Protein AF-A0AAX2CGR4-F1 (afdb_monomer_lite)

Foldseek 3Di:
DDDQDDDLPDLVSVVVVQQPPQEDEDPDADDPPDARPPVSCQDVNLVDPRGNHQEYEYEEALLADDPPDDDDPVVVVVSVVCCVVCVSRNVSVVVSVVSVVPGPHHYDYHHDYDDDDDPPPDDPDDD

Structure (mmCIF, N/CA/C/O backbone):
data_AF-A0AAX2CGR4-F1
#
_entry.id   AF-A0AAX2CGR4-F1
#
loop_
_atom_site.group_PDB
_atom_site.id
_atom_site.type_symbol
_atom_site.label_atom_id
_atom_site.label_alt_id
_atom_site.label_comp_id
_atom_site.label_asym_id
_atom_site.label_entity_id
_atom_site.label_seq_id
_atom_site.pdbx_PDB_ins_code
_atom_site.Cartn_x
_atom_site.Cartn_y
_atom_site.Cartn_z
_atom_site.occupancy
_atom_site.B_iso_or_equiv
_atom_site.auth_seq_id
_atom_site.auth_comp_id
_atom_site.auth_asym_id
_atom_site.auth_atom_id
_atom_site.pdbx_PDB_model_num
ATOM 1 N N . MET A 1 1 ? -14.530 17.087 -0.747 1.00 86.12 1 MET A N 1
ATOM 2 C CA . MET A 1 1 ? -13.090 16.763 -0.778 1.00 86.12 1 MET A CA 1
ATOM 3 C C . MET A 1 1 ? -12.475 17.403 0.444 1.00 86.12 1 MET A C 1
ATOM 5 O O . MET A 1 1 ? -12.698 18.588 0.647 1.00 86.12 1 MET A O 1
ATOM 9 N N . GLU A 1 2 ? -11.769 16.626 1.251 1.00 92.69 2 GLU A N 1
ATOM 10 C CA . GLU A 1 2 ? -11.101 17.098 2.461 1.00 92.69 2 GLU A CA 1
ATOM 11 C C . GLU A 1 2 ? -9.592 16.944 2.277 1.00 92.69 2 GLU A C 1
ATOM 13 O O . GLU A 1 2 ? -9.139 15.973 1.669 1.00 92.69 2 GLU A O 1
ATOM 18 N N . ILE A 1 3 ? -8.821 17.923 2.750 1.00 92.19 3 ILE A N 1
ATOM 19 C CA . ILE A 1 3 ? -7.361 17.897 2.683 1.00 92.19 3 ILE A CA 1
ATOM 20 C C . ILE A 1 3 ? -6.839 17.927 4.110 1.00 92.19 3 ILE A C 1
ATOM 22 O O . ILE A 1 3 ? -6.997 18.924 4.812 1.00 92.19 3 ILE A O 1
ATOM 26 N N . ILE A 1 4 ? -6.163 16.854 4.504 1.00 89.62 4 ILE A N 1
ATOM 27 C CA . ILE A 1 4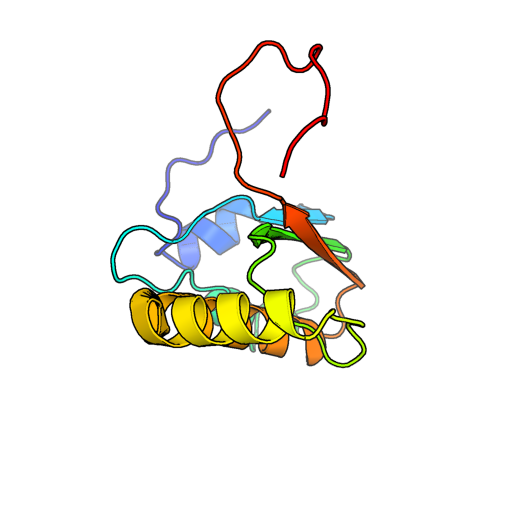 ? -5.511 16.757 5.805 1.00 89.62 4 ILE A CA 1
ATOM 28 C C . ILE A 1 4 ? -4.024 17.011 5.596 1.00 89.62 4 ILE A C 1
ATOM 30 O O . ILE A 1 4 ? -3.331 16.274 4.889 1.00 89.62 4 ILE A O 1
ATOM 34 N N . LYS A 1 5 ? -3.527 18.103 6.185 1.00 92.75 5 LYS A N 1
ATOM 35 C CA . LYS A 1 5 ? -2.101 18.419 6.159 1.00 92.75 5 LYS A CA 1
ATOM 36 C C . LYS A 1 5 ? -1.386 17.464 7.102 1.00 92.75 5 LYS A C 1
ATOM 38 O O . LYS A 1 5 ? -1.558 17.532 8.312 1.00 92.75 5 LYS A O 1
ATOM 43 N N . GLY A 1 6 ? -0.533 16.618 6.549 1.00 87.56 6 GLY A N 1
ATOM 44 C CA . GLY A 1 6 ? 0.182 15.633 7.337 1.00 87.56 6 GLY A CA 1
ATOM 45 C C . GLY A 1 6 ? 1.368 15.050 6.599 1.00 87.56 6 GLY A C 1
ATOM 46 O O . GLY A 1 6 ? 1.698 15.428 5.475 1.00 87.56 6 GLY A O 1
ATOM 47 N N . ASP A 1 7 ? 2.013 14.110 7.270 1.00 83.62 7 ASP A N 1
ATOM 48 C CA . ASP A 1 7 ? 3.118 13.346 6.730 1.00 83.62 7 ASP A CA 1
ATOM 49 C C . ASP A 1 7 ? 2.738 11.872 6.754 1.00 83.62 7 ASP A C 1
ATOM 51 O O . ASP A 1 7 ? 2.372 11.351 7.806 1.00 83.62 7 ASP A O 1
ATOM 55 N N . ALA A 1 8 ? 2.881 11.180 5.625 1.00 78.75 8 ALA A N 1
ATOM 56 C CA . ALA A 1 8 ? 2.600 9.748 5.539 1.00 78.75 8 ALA A CA 1
ATOM 57 C C . ALA A 1 8 ? 3.524 8.879 6.424 1.00 78.75 8 ALA A C 1
ATOM 59 O O . ALA A 1 8 ? 3.328 7.670 6.542 1.00 78.75 8 ALA A O 1
ATOM 60 N N . ARG A 1 9 ? 4.549 9.479 7.044 1.00 75.50 9 ARG A N 1
ATOM 61 C CA . ARG A 1 9 ? 5.421 8.870 8.060 1.00 75.50 9 ARG A CA 1
ATOM 62 C C . ARG A 1 9 ? 4.858 8.971 9.479 1.00 75.50 9 ARG A C 1
ATOM 64 O O . ARG A 1 9 ? 5.363 8.292 10.367 1.00 75.50 9 ARG A O 1
ATOM 71 N N . ASN A 1 10 ? 3.871 9.830 9.713 1.00 80.12 10 ASN A N 1
ATOM 72 C CA . ASN A 1 10 ? 3.272 10.034 11.023 1.00 80.12 10 ASN A CA 1
ATOM 73 C C . ASN A 1 10 ? 2.013 9.167 11.158 1.00 80.12 10 ASN A C 1
ATOM 75 O O . ASN A 1 10 ? 1.006 9.430 10.504 1.00 80.12 10 ASN A O 1
ATOM 79 N N . CYS A 1 11 ? 2.055 8.156 12.032 1.00 77.31 11 CYS A N 1
ATOM 80 C CA . CYS A 1 11 ? 0.911 7.267 12.245 1.00 77.31 11 CYS A CA 1
ATOM 81 C C . CYS A 1 11 ? -0.347 8.012 12.716 1.00 77.31 11 CYS A C 1
ATOM 83 O O . CYS A 1 11 ? -1.435 7.624 12.310 1.00 77.31 11 CYS A O 1
ATOM 85 N N . TYR A 1 12 ? -0.216 9.082 13.507 1.00 81.38 12 TYR A N 1
ATOM 86 C CA . TYR A 1 12 ? -1.368 9.876 13.947 1.00 81.38 12 TYR A CA 1
ATOM 87 C C . TYR A 1 12 ? -2.025 10.601 12.772 1.00 81.38 12 TYR A C 1
ATOM 89 O O . TYR A 1 12 ? -3.233 10.511 12.598 1.00 81.38 12 TYR A O 1
ATOM 97 N N . ALA A 1 13 ? -1.224 11.218 11.897 1.00 84.62 13 ALA A N 1
ATOM 98 C CA . ALA A 1 13 ? -1.743 11.874 10.697 1.00 84.62 13 ALA A CA 1
ATOM 99 C C . ALA A 1 13 ? -2.432 10.876 9.750 1.00 84.62 13 ALA A C 1
ATOM 101 O O . ALA A 1 13 ? -3.420 11.212 9.108 1.00 84.62 13 ALA A O 1
ATOM 102 N N . ILE A 1 14 ? -1.931 9.637 9.671 1.00 83.94 14 ILE A N 1
ATOM 103 C CA . ILE A 1 14 ? -2.590 8.561 8.920 1.00 83.94 14 ILE A CA 1
ATOM 104 C C . ILE A 1 14 ? -3.899 8.131 9.592 1.00 83.94 14 ILE A C 1
ATOM 106 O O . ILE A 1 14 ? -4.882 7.913 8.898 1.00 83.94 14 ILE A O 1
ATOM 110 N N . GLN A 1 15 ? -3.944 8.014 10.918 1.00 81.25 15 GLN A N 1
ATOM 111 C CA . GLN A 1 15 ? -5.177 7.668 11.630 1.00 81.25 15 GLN A CA 1
ATOM 112 C C . GLN A 1 15 ? -6.264 8.726 11.426 1.00 81.25 15 GLN A C 1
ATOM 114 O O . GLN A 1 15 ? -7.388 8.361 11.088 1.00 81.25 15 GLN A O 1
ATOM 119 N N . GLU A 1 16 ? -5.912 10.009 11.546 1.00 86.00 16 GLU A N 1
ATOM 120 C CA . GLU A 1 16 ? -6.812 11.128 11.240 1.00 86.00 16 GLU A CA 1
ATOM 121 C C . GLU A 1 16 ? -7.266 11.092 9.778 1.00 86.00 16 GLU A C 1
ATOM 123 O O . GLU A 1 16 ? -8.462 11.140 9.508 1.00 86.00 16 GLU A O 1
ATOM 128 N N . LEU A 1 17 ? -6.331 10.908 8.832 1.00 87.44 17 LEU A N 1
ATOM 129 C CA . LEU A 1 17 ? -6.638 10.815 7.399 1.00 87.44 17 LEU A CA 1
ATOM 130 C C . LEU A 1 17 ? -7.660 9.725 7.075 1.00 87.44 17 LEU A C 1
ATOM 132 O O . LEU A 1 17 ? -8.449 9.858 6.143 1.00 87.44 17 LEU A O 1
ATOM 136 N N . LEU A 1 18 ? -7.609 8.623 7.812 1.00 85.88 18 LEU A N 1
ATOM 137 C CA . LEU A 1 18 ? -8.418 7.451 7.544 1.00 85.88 18 LEU A CA 1
ATOM 138 C C . LEU A 1 18 ? -9.722 7.407 8.356 1.00 85.88 18 LEU A C 1
ATOM 140 O O . LEU A 1 18 ? -10.516 6.472 8.196 1.00 85.88 18 LEU A O 1
ATOM 144 N N . GLN A 1 19 ? -9.971 8.387 9.223 1.00 85.19 19 GLN A N 1
ATOM 145 C CA . GLN A 1 19 ? -11.183 8.437 10.029 1.00 85.19 19 GLN A CA 1
ATOM 146 C C . GLN A 1 19 ? -12.429 8.543 9.131 1.00 85.19 19 GLN A C 1
ATOM 148 O O . GLN A 1 19 ? -12.500 9.347 8.208 1.00 85.19 19 GLN A O 1
ATOM 153 N N . GLY A 1 20 ? -13.420 7.676 9.367 1.00 84.81 20 GLY A N 1
ATOM 154 C CA . GLY A 1 20 ? -14.664 7.640 8.585 1.00 84.81 20 GLY A CA 1
ATOM 155 C C . GLY A 1 20 ? -14.542 7.039 7.177 1.00 84.81 20 GLY A C 1
ATOM 156 O O . GLY A 1 20 ? -15.560 6.856 6.506 1.00 84.81 20 GLY A O 1
ATOM 157 N N . CYS A 1 21 ? -13.338 6.667 6.733 1.00 87.19 21 CYS A N 1
ATOM 158 C CA . CYS A 1 21 ? -13.136 6.028 5.437 1.00 87.19 21 CYS A CA 1
ATOM 159 C C . CYS A 1 21 ? -13.610 4.567 5.426 1.00 87.19 21 CYS A C 1
ATOM 161 O O . CYS A 1 21 ? -13.509 3.831 6.407 1.00 87.19 21 CYS A O 1
ATOM 163 N N . GLN A 1 22 ? -14.111 4.134 4.269 1.00 88.56 22 GLN A N 1
ATOM 164 C CA . GLN A 1 22 ? -14.548 2.752 4.014 1.00 88.56 22 GLN A CA 1
ATOM 165 C C . GLN A 1 22 ? -13.582 2.010 3.080 1.00 88.56 22 GLN A C 1
ATOM 167 O O . GLN A 1 22 ? -13.521 0.777 3.086 1.00 88.56 22 GLN A O 1
ATOM 172 N N . ALA A 1 23 ? -12.821 2.767 2.290 1.00 89.81 23 ALA A N 1
ATOM 173 C CA . ALA A 1 23 ? -11.835 2.279 1.344 1.00 89.81 23 ALA A CA 1
ATOM 174 C C . ALA A 1 23 ? -10.601 3.187 1.348 1.00 89.81 23 ALA A C 1
ATOM 176 O O . ALA A 1 23 ? -10.715 4.385 1.602 1.00 89.81 23 ALA A O 1
ATOM 177 N N . VAL A 1 24 ? -9.438 2.620 1.031 1.00 88.69 24 VAL A N 1
ATOM 178 C CA . VAL A 1 24 ? -8.167 3.349 0.928 1.00 88.69 24 VAL A CA 1
ATOM 179 C C . VAL A 1 24 ? -7.515 3.059 -0.412 1.00 88.69 24 VAL A C 1
ATOM 181 O O . VAL A 1 24 ? -7.417 1.901 -0.814 1.00 88.69 24 VAL A O 1
ATOM 184 N N . ILE A 1 25 ? -7.034 4.106 -1.081 1.00 91.62 25 ILE A N 1
ATOM 185 C CA . ILE A 1 25 ? -6.173 3.996 -2.261 1.00 91.62 25 ILE A CA 1
ATOM 186 C C . ILE A 1 25 ? -4.795 4.518 -1.871 1.00 91.62 25 ILE A C 1
ATOM 188 O O . ILE A 1 25 ? -4.606 5.717 -1.675 1.00 91.62 25 ILE A O 1
ATOM 192 N N . ASN A 1 26 ? -3.824 3.618 -1.756 1.00 88.06 26 ASN A N 1
ATOM 193 C CA . ASN A 1 26 ? -2.439 3.977 -1.506 1.00 88.06 26 ASN A CA 1
ATOM 194 C C . ASN A 1 26 ? -1.692 4.093 -2.837 1.00 88.06 26 ASN A C 1
ATOM 196 O O . ASN A 1 26 ? -1.272 3.094 -3.423 1.00 88.06 26 ASN A O 1
ATOM 200 N N . ALA A 1 27 ? -1.538 5.334 -3.296 1.00 88.00 27 ALA A N 1
ATOM 20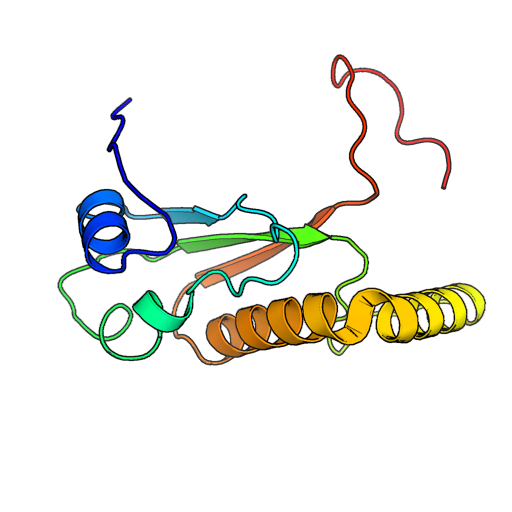1 C CA . ALA A 1 27 ? -0.741 5.690 -4.467 1.00 88.00 27 ALA A CA 1
ATOM 202 C C . ALA A 1 27 ? 0.641 6.256 -4.098 1.00 88.00 27 ALA A C 1
ATOM 204 O O . ALA A 1 27 ? 1.331 6.827 -4.943 1.00 88.00 27 ALA A O 1
ATOM 205 N N . VAL A 1 28 ? 1.053 6.137 -2.832 1.00 80.38 28 VAL A N 1
ATOM 206 C CA . VAL A 1 28 ? 2.309 6.720 -2.374 1.00 80.38 28 VAL A CA 1
ATOM 207 C C . VAL A 1 28 ? 3.464 5.820 -2.812 1.00 80.38 28 VAL A C 1
ATOM 209 O O . VAL A 1 28 ? 3.605 4.677 -2.385 1.00 80.38 28 VAL A O 1
ATOM 212 N N . GLY A 1 29 ? 4.306 6.341 -3.703 1.00 69.69 29 GLY A N 1
ATOM 213 C CA . GLY A 1 29 ? 5.515 5.659 -4.154 1.00 69.69 29 GLY A CA 1
ATOM 214 C C . GLY A 1 29 ? 6.651 5.737 -3.130 1.00 69.69 29 GLY A C 1
ATOM 215 O O . GLY A 1 29 ? 6.692 6.608 -2.260 1.00 69.69 29 GLY A O 1
ATOM 216 N N . GLN A 1 30 ? 7.642 4.855 -3.260 1.00 64.44 30 GLN A N 1
ATOM 217 C CA . GLN A 1 30 ? 8.844 4.947 -2.433 1.00 64.44 30 GLN A CA 1
ATOM 218 C C . GLN A 1 30 ? 9.708 6.146 -2.825 1.00 64.44 30 GLN A C 1
ATOM 220 O O . GLN A 1 30 ? 10.356 6.153 -3.871 1.00 64.44 30 GLN A O 1
ATOM 225 N N . LEU A 1 31 ? 9.812 7.116 -1.920 1.00 54.78 31 LEU A N 1
ATOM 226 C CA . LEU A 1 31 ? 10.864 8.124 -1.961 1.00 54.78 31 LEU A CA 1
ATOM 227 C C . LEU A 1 31 ? 12.183 7.492 -1.495 1.00 54.78 31 LEU A C 1
ATOM 229 O O . LEU A 1 31 ? 12.216 6.746 -0.509 1.00 54.78 31 LEU A O 1
ATOM 233 N N . LYS A 1 32 ? 13.270 7.779 -2.229 1.00 47.72 32 LYS A N 1
ATOM 234 C CA . LYS A 1 3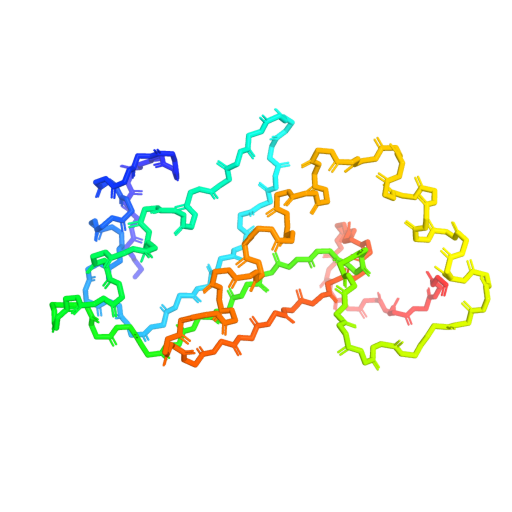2 ? 14.638 7.274 -2.013 1.00 47.72 32 LYS A CA 1
ATOM 235 C C . LYS A 1 32 ? 14.911 7.020 -0.518 1.00 47.72 32 LYS A C 1
ATOM 237 O O . LYS A 1 32 ? 15.083 7.953 0.261 1.00 47.72 32 LYS A O 1
ATOM 242 N N . LYS A 1 33 ? 14.996 5.731 -0.151 1.00 44.47 33 LYS A N 1
ATOM 243 C CA . LYS A 1 33 ? 15.388 5.169 1.162 1.00 44.47 33 LYS A CA 1
ATOM 244 C C . LYS A 1 33 ? 14.318 4.977 2.253 1.00 44.47 33 LYS A C 1
ATOM 246 O O . LYS A 1 33 ? 14.742 4.594 3.347 1.00 44.47 33 LYS A O 1
ATOM 251 N N . ARG A 1 34 ? 13.008 5.152 2.038 1.00 46.84 34 ARG A N 1
ATOM 252 C CA . ARG A 1 34 ? 12.047 5.093 3.167 1.00 46.84 34 ARG A CA 1
ATOM 253 C C . ARG A 1 34 ? 10.883 4.119 2.959 1.00 46.84 34 ARG A C 1
ATOM 255 O O . ARG A 1 34 ? 10.331 4.012 1.871 1.00 46.84 34 ARG A O 1
ATOM 262 N N . VAL A 1 35 ? 10.585 3.372 4.023 1.00 46.72 35 VAL A N 1
ATOM 263 C CA . VAL A 1 35 ? 9.441 2.458 4.141 1.00 46.72 35 VAL A CA 1
ATOM 264 C C . VAL A 1 35 ? 8.209 3.327 4.362 1.00 46.72 35 VAL A C 1
ATOM 266 O O . VAL A 1 35 ? 8.204 4.132 5.289 1.00 46.72 35 VAL A O 1
ATOM 269 N N . LEU A 1 36 ? 7.191 3.195 3.516 1.00 51.75 36 LEU A N 1
ATOM 270 C CA . LEU A 1 36 ? 5.869 3.722 3.836 1.00 51.75 36 LEU A CA 1
ATOM 271 C C . LEU A 1 36 ? 5.248 2.787 4.861 1.00 51.75 36 LEU A C 1
ATOM 273 O O . LEU A 1 36 ? 5.236 1.567 4.687 1.00 51.75 36 LEU A O 1
ATOM 277 N N . HIS A 1 37 ? 4.827 3.359 5.981 1.00 56.59 37 HIS A N 1
ATOM 278 C CA . HIS A 1 37 ? 4.406 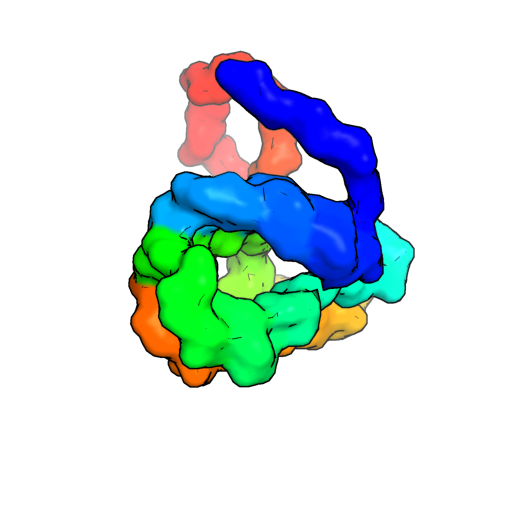2.603 7.144 1.00 56.59 37 HIS A CA 1
ATOM 279 C C . HIS A 1 37 ? 2.965 2.114 6.970 1.00 56.59 37 HIS A C 1
ATOM 281 O O . HIS A 1 37 ? 2.077 2.496 7.723 1.00 56.59 37 HIS A O 1
ATOM 287 N N . ILE A 1 38 ? 2.758 1.141 6.074 1.00 53.78 38 ILE A N 1
ATOM 288 C CA . ILE A 1 38 ? 1.651 0.185 6.237 1.00 53.78 38 ILE A CA 1
ATOM 289 C C . ILE A 1 38 ? 1.763 -0.511 7.616 1.00 53.78 38 ILE A C 1
ATOM 291 O O . ILE A 1 38 ? 0.775 -0.966 8.167 1.00 53.78 38 ILE A O 1
ATOM 295 N N . GLN A 1 39 ? 2.955 -0.472 8.232 1.00 54.75 39 GLN A N 1
ATOM 296 C CA . GLN A 1 39 ? 3.227 -0.813 9.631 1.00 54.75 39 GLN A CA 1
ATOM 297 C C . GLN A 1 39 ? 2.373 -0.048 10.659 1.00 54.75 39 GLN A C 1
ATOM 299 O O . GLN A 1 39 ? 2.053 -0.624 11.694 1.00 54.75 39 GLN A O 1
ATOM 304 N N . CYS A 1 40 ? 1.973 1.208 10.402 1.00 60.81 40 CYS A N 1
ATOM 305 C CA . CYS A 1 40 ? 1.023 1.907 11.285 1.00 60.81 40 CYS A CA 1
ATOM 306 C C . CYS A 1 40 ? -0.343 1.202 11.294 1.00 60.81 40 CYS A C 1
ATOM 308 O O . CYS A 1 40 ? -1.087 1.298 12.267 1.00 60.81 40 CYS A O 1
ATOM 310 N N . LEU A 1 41 ? -0.659 0.474 10.219 1.00 59.47 41 LEU A N 1
ATOM 311 C CA . LEU A 1 41 ? -1.919 -0.235 10.052 1.00 59.47 41 LEU A CA 1
ATOM 312 C C . LEU A 1 41 ? -1.874 -1.666 10.645 1.00 59.47 41 LEU A C 1
ATOM 314 O O . LEU A 1 41 ? -2.891 -2.339 10.776 1.00 59.47 41 LEU A O 1
ATOM 318 N N . ASP A 1 42 ? -0.702 -2.147 11.055 1.00 53.56 42 ASP A N 1
ATOM 319 C C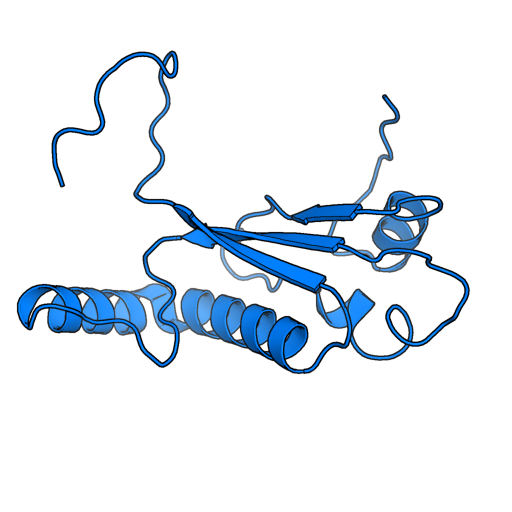A . ASP A 1 42 ? -0.358 -3.566 10.920 1.00 53.56 42 ASP A CA 1
ATOM 320 C C . ASP A 1 42 ? -0.658 -4.463 12.131 1.00 53.56 42 ASP A C 1
ATOM 322 O O . ASP A 1 42 ? -0.518 -5.680 12.054 1.00 53.56 42 ASP A O 1
ATOM 326 N N . LYS A 1 43 ? -1.094 -3.916 13.274 1.00 46.47 43 LYS A N 1
ATOM 327 C CA . LYS A 1 43 ? -1.484 -4.769 14.421 1.00 46.47 43 LYS A CA 1
ATOM 328 C C . LYS A 1 43 ? -2.703 -4.323 15.212 1.00 46.47 43 LYS A C 1
ATOM 330 O O . LYS A 1 43 ? -3.439 -5.185 15.684 1.00 46.47 43 LYS A O 1
ATOM 335 N N . SER A 1 44 ? -2.924 -3.023 15.371 1.00 46.44 44 SER A N 1
ATOM 336 C CA . SER A 1 44 ? -4.079 -2.480 16.099 1.00 46.44 44 SER A CA 1
ATOM 337 C C . SER A 1 44 ? -5.125 -1.878 15.167 1.00 46.44 44 SER A C 1
ATOM 339 O O . SER A 1 44 ? -6.310 -2.003 15.436 1.00 46.44 44 SER A O 1
ATOM 341 N N . TYR A 1 45 ? -4.705 -1.294 14.047 1.00 53.62 45 TYR A N 1
ATOM 342 C CA . TYR A 1 45 ? -5.579 -0.532 13.158 1.00 53.62 45 TYR A CA 1
ATOM 343 C C . TYR A 1 45 ? -6.574 -1.400 12.370 1.00 53.62 45 TYR A C 1
ATOM 345 O O . TYR A 1 45 ? -7.755 -1.088 12.327 1.00 53.62 45 TYR A O 1
ATOM 353 N N . PHE A 1 46 ? -6.135 -2.536 11.813 1.00 52.19 46 PHE A N 1
ATOM 354 C CA . PHE A 1 46 ? -7.047 -3.513 11.188 1.00 52.19 46 PHE A CA 1
ATOM 355 C C . PHE A 1 46 ? -7.746 -4.441 12.194 1.00 52.19 46 PHE A C 1
ATOM 357 O O . PHE A 1 46 ? -8.527 -5.305 11.800 1.00 52.19 46 PHE A O 1
ATOM 364 N N . LYS A 1 47 ? -7.430 -4.311 13.488 1.00 46.69 47 LYS A N 1
ATOM 365 C CA . LYS A 1 47 ? -7.971 -5.150 14.567 1.00 46.69 47 LYS A CA 1
ATOM 366 C C . LYS A 1 47 ? -8.977 -4.405 15.441 1.00 46.69 47 LYS A C 1
ATOM 368 O O . LYS A 1 47 ? -9.798 -5.057 16.082 1.00 46.69 47 LYS A O 1
ATOM 373 N N . SER A 1 48 ? -8.917 -3.073 15.496 1.00 47.03 48 SER A N 1
ATOM 374 C CA . SER A 1 48 ? -9.892 -2.276 16.225 1.00 47.03 48 SER A CA 1
ATOM 375 C C . SER A 1 48 ? -11.147 -2.096 15.372 1.00 47.03 48 SER A C 1
ATOM 377 O O . SER A 1 48 ? -11.103 -1.702 14.210 1.00 47.03 48 SER A O 1
ATOM 379 N N . ASN A 1 49 ? -12.298 -2.370 15.981 1.00 50.06 49 ASN A N 1
ATOM 380 C CA . ASN A 1 49 ? -13.627 -2.191 15.391 1.00 50.06 49 ASN A CA 1
ATOM 381 C C . ASN A 1 49 ? -13.962 -0.708 15.086 1.00 50.06 49 ASN A C 1
ATOM 383 O O . ASN A 1 49 ? -15.067 -0.405 14.639 1.00 50.06 49 ASN A O 1
ATOM 387 N N . GLU A 1 50 ? -13.038 0.216 15.375 1.00 53.06 50 GLU A N 1
ATOM 388 C CA . GLU A 1 50 ? -13.197 1.663 15.206 1.00 53.06 50 GLU A CA 1
ATOM 389 C C . GLU A 1 50 ? -13.071 2.101 13.744 1.00 53.06 50 GLU A C 1
ATOM 391 O O . GLU A 1 50 ? -13.755 3.035 13.324 1.00 53.06 50 GLU A O 1
ATOM 396 N N . TYR A 1 51 ? -12.262 1.405 12.941 1.00 61.19 51 TYR A N 1
ATOM 397 C CA . TYR A 1 51 ? -12.046 1.760 11.540 1.00 61.19 51 TYR A CA 1
ATOM 398 C C . TYR A 1 51 ? -12.761 0.759 10.631 1.00 61.19 51 TYR A C 1
ATOM 400 O O . TYR A 1 51 ? -12.328 -0.372 10.434 1.00 61.19 51 TYR A O 1
ATOM 408 N N . LYS A 1 52 ? -13.884 1.186 10.040 1.00 73.44 52 LYS A N 1
ATOM 409 C CA . LYS A 1 52 ? -14.724 0.377 9.131 1.00 73.44 52 LYS A CA 1
ATOM 410 C C . LYS A 1 52 ? -14.141 0.254 7.715 1.00 73.44 52 LYS A C 1
ATOM 412 O O . LYS A 1 52 ? -14.901 0.116 6.753 1.00 73.44 52 LYS A O 1
ATOM 417 N N . ILE A 1 53 ? -12.820 0.319 7.563 1.00 83.25 53 ILE A N 1
ATOM 418 C CA . ILE A 1 53 ? -12.185 0.186 6.254 1.00 83.25 53 ILE A CA 1
ATOM 419 C C . ILE A 1 53 ? -12.258 -1.275 5.843 1.00 83.25 53 ILE A C 1
ATOM 421 O O . ILE A 1 53 ? -11.645 -2.148 6.451 1.00 83.25 53 ILE A O 1
ATOM 425 N N . LYS A 1 54 ? -13.017 -1.530 4.783 1.00 85.88 54 LYS A N 1
ATOM 426 C CA . LYS A 1 54 ? -13.221 -2.875 4.244 1.00 85.88 54 LYS A CA 1
ATOM 427 C C . LYS A 1 54 ? -12.355 -3.144 3.025 1.00 85.88 54 LYS A C 1
ATOM 429 O O . LYS A 1 54 ? -12.134 -4.305 2.709 1.00 85.88 54 LYS A O 1
ATOM 434 N N . ARG A 1 55 ? -11.876 -2.088 2.357 1.00 91.25 55 ARG A N 1
ATOM 435 C CA . ARG A 1 55 ? -11.225 -2.162 1.048 1.00 91.25 55 ARG A CA 1
ATOM 436 C C . ARG A 1 55 ? -9.884 -1.429 1.023 1.00 91.25 55 ARG A C 1
ATOM 438 O O . ARG A 1 55 ? -9.816 -0.264 1.407 1.00 91.25 55 ARG A O 1
ATOM 445 N N . TYR A 1 56 ? -8.840 -2.066 0.499 1.00 89.00 56 TYR A N 1
ATOM 446 C CA . TYR A 1 56 ? -7.517 -1.458 0.326 1.00 89.00 56 TYR A CA 1
ATOM 447 C C . TYR A 1 56 ? -6.962 -1.682 -1.083 1.00 89.00 56 TYR A C 1
ATOM 449 O O . TYR A 1 56 ? -6.770 -2.813 -1.522 1.00 89.00 56 TYR A O 1
ATOM 457 N N . ILE A 1 57 ? -6.660 -0.606 -1.802 1.00 91.75 57 ILE A N 1
ATOM 458 C CA . ILE A 1 57 ? -6.065 -0.653 -3.138 1.00 91.75 57 ILE A CA 1
ATOM 459 C C . ILE A 1 57 ? -4.638 -0.122 -3.045 1.00 91.75 57 ILE A C 1
ATOM 461 O O . ILE A 1 57 ? -4.424 1.056 -2.770 1.00 91.75 57 ILE A O 1
ATOM 465 N N . LEU A 1 58 ? -3.660 -0.991 -3.288 1.00 88.75 58 LEU A N 1
ATOM 466 C CA . LEU A 1 58 ? -2.246 -0.634 -3.329 1.00 88.75 58 LEU A CA 1
ATOM 467 C C . LEU A 1 58 ? -1.799 -0.439 -4.776 1.00 88.75 58 LEU A C 1
ATOM 469 O O . LEU A 1 58 ? -1.860 -1.375 -5.573 1.00 88.75 58 LEU A O 1
ATOM 473 N N . ILE A 1 59 ? -1.284 0.742 -5.103 1.00 89.38 59 ILE A N 1
ATOM 474 C CA . ILE A 1 59 ? -0.639 0.994 -6.390 1.00 89.38 59 ILE A CA 1
ATOM 475 C C . ILE A 1 59 ? 0.847 0.650 -6.269 1.00 89.38 59 ILE A C 1
ATOM 477 O O . ILE A 1 59 ? 1.583 1.242 -5.483 1.00 89.38 59 ILE A O 1
ATOM 481 N N . SER A 1 60 ? 1.307 -0.318 -7.057 1.00 86.12 60 SER A N 1
ATOM 482 C CA . SER A 1 60 ? 2.703 -0.749 -7.102 1.00 86.12 60 SER A CA 1
ATOM 483 C C . SER A 1 60 ? 3.234 -0.788 -8.533 1.00 86.12 60 SER A C 1
ATOM 485 O O . SER A 1 60 ? 2.495 -0.691 -9.508 1.00 86.12 60 SER A O 1
ATOM 487 N N . GLY A 1 61 ? 4.549 -0.949 -8.667 1.00 82.31 61 GLY A N 1
ATOM 488 C CA . GLY A 1 61 ? 5.183 -1.131 -9.977 1.00 82.31 61 GLY A CA 1
ATOM 489 C C . GLY A 1 61 ? 5.147 -2.590 -10.432 1.00 82.31 61 GLY A C 1
ATOM 490 O O . GLY A 1 61 ? 5.253 -3.491 -9.601 1.00 82.31 61 GLY A O 1
ATOM 491 N N . GLY A 1 62 ? 5.112 -2.814 -11.747 1.00 75.06 62 GLY A N 1
ATOM 492 C CA . GLY A 1 62 ? 5.098 -4.127 -12.410 1.00 75.06 62 GLY A CA 1
ATOM 493 C C . GLY A 1 62 ? 6.309 -5.015 -12.123 1.00 75.06 62 GLY A C 1
ATOM 494 O O . GLY A 1 62 ? 6.307 -6.194 -12.453 1.00 75.06 62 GLY A O 1
ATOM 495 N N . SER A 1 63 ? 7.324 -4.471 -11.450 1.00 74.44 63 SER A N 1
ATOM 496 C CA . SER A 1 63 ? 8.448 -5.226 -10.904 1.00 74.44 63 SER A CA 1
ATOM 497 C C . SER A 1 63 ? 8.083 -6.106 -9.699 1.00 74.44 63 SER A C 1
ATOM 499 O O . SER A 1 63 ? 8.942 -6.852 -9.238 1.00 74.44 63 SER A O 1
ATOM 501 N N . LEU A 1 64 ? 6.894 -5.929 -9.103 1.00 79.38 64 LEU A N 1
ATOM 502 C CA . LEU A 1 64 ? 6.435 -6.703 -7.950 1.00 79.38 64 LEU A CA 1
ATOM 503 C C . LEU A 1 64 ? 5.895 -8.064 -8.390 1.00 79.38 64 LEU A C 1
ATOM 505 O O . LEU A 1 64 ? 4.867 -8.147 -9.072 1.00 79.38 64 LEU A O 1
ATOM 509 N N . ASP A 1 65 ? 6.566 -9.112 -7.922 1.00 78.94 65 ASP A N 1
ATOM 510 C CA . ASP A 1 65 ? 6.255 -10.485 -8.302 1.00 78.94 65 ASP A CA 1
ATOM 511 C C . ASP A 1 65 ? 5.359 -11.120 -7.251 1.00 78.94 65 ASP A C 1
ATOM 513 O O . ASP A 1 65 ? 5.594 -10.997 -6.048 1.00 78.94 65 ASP A O 1
ATOM 517 N N . ILE A 1 66 ? 4.325 -11.815 -7.701 1.00 77.81 66 ILE A N 1
ATOM 518 C CA . ILE A 1 66 ? 3.397 -12.530 -6.831 1.00 77.81 66 ILE A CA 1
ATOM 519 C C . ILE A 1 66 ? 3.487 -14.017 -7.166 1.00 77.81 66 ILE A C 1
ATOM 521 O O . ILE A 1 66 ? 3.660 -14.413 -8.321 1.00 77.81 66 ILE A O 1
ATOM 525 N N . LYS A 1 67 ? 3.403 -14.870 -6.139 1.00 73.38 67 LYS A N 1
ATOM 526 C CA . LYS A 1 67 ? 3.392 -16.325 -6.320 1.00 73.38 67 LYS A CA 1
ATOM 527 C C . LYS A 1 67 ? 2.251 -16.697 -7.277 1.00 73.38 67 LYS A C 1
ATOM 529 O O . LYS A 1 67 ? 1.098 -16.409 -6.983 1.00 73.38 67 LYS A O 1
ATOM 534 N N . GLY A 1 68 ? 2.592 -17.333 -8.397 1.00 72.62 68 GLY A N 1
ATOM 535 C CA . GLY A 1 68 ? 1.649 -17.671 -9.470 1.00 72.62 68 GLY A CA 1
ATOM 536 C C . GLY A 1 68 ? 1.838 -16.866 -10.760 1.00 72.62 68 GLY A C 1
ATOM 537 O O . GLY A 1 68 ? 1.259 -17.235 -11.776 1.00 72.62 68 GLY A O 1
ATOM 538 N N . ASP A 1 69 ? 2.678 -15.824 -10.762 1.00 77.94 69 ASP A N 1
ATOM 539 C CA . ASP A 1 69 ? 3.003 -15.093 -11.989 1.00 77.94 69 ASP A CA 1
ATOM 540 C C . ASP A 1 69 ? 3.693 -16.000 -13.024 1.00 77.94 69 ASP A C 1
ATOM 542 O O . ASP A 1 69 ? 4.744 -16.597 -12.767 1.00 77.94 69 ASP A O 1
ATOM 546 N N . GLN A 1 70 ? 3.137 -16.044 -14.236 1.00 72.50 70 GLN A N 1
ATOM 547 C CA . GLN A 1 70 ? 3.770 -16.689 -15.383 1.00 72.50 70 GLN A CA 1
ATOM 548 C C . GLN A 1 70 ? 4.660 -15.678 -16.105 1.00 72.50 70 GLN A C 1
ATOM 550 O O . GLN A 1 70 ? 4.181 -14.747 -16.749 1.00 72.50 70 GLN A O 1
ATOM 555 N N . LYS A 1 71 ? 5.977 -15.855 -15.991 1.00 65.31 71 LYS A N 1
ATOM 556 C CA . LYS A 1 71 ? 6.964 -15.006 -16.667 1.00 65.31 71 LYS A CA 1
ATOM 557 C C . LYS A 1 71 ? 7.750 -15.789 -17.703 1.00 65.31 71 LYS A C 1
ATOM 559 O O . LYS A 1 71 ? 8.244 -16.880 -17.408 1.00 65.31 71 LYS A O 1
ATOM 564 N N . SER A 1 72 ? 7.939 -15.182 -18.874 1.00 72.19 72 SER A N 1
ATOM 565 C CA . SER A 1 72 ? 8.933 -15.635 -19.846 1.00 72.19 72 SER A CA 1
ATOM 566 C C . SER A 1 72 ? 10.340 -15.587 -19.235 1.00 72.19 72 SER A C 1
ATOM 568 O O . SER A 1 72 ? 10.604 -14.848 -18.282 1.00 72.19 72 SER A O 1
ATOM 570 N N . ILE A 1 73 ? 11.261 -16.383 -19.777 1.00 67.56 73 ILE A N 1
ATOM 571 C CA . ILE A 1 73 ? 12.632 -16.509 -19.257 1.00 67.56 73 ILE A CA 1
ATOM 572 C C . ILE A 1 73 ? 13.364 -15.152 -19.276 1.00 67.56 73 ILE A C 1
ATOM 574 O O . ILE A 1 73 ? 14.003 -14.798 -18.286 1.00 67.56 73 ILE A O 1
ATOM 578 N N . LEU A 1 74 ? 13.185 -14.340 -20.327 1.00 67.06 74 LEU A N 1
ATOM 579 C CA . LEU A 1 74 ? 13.733 -12.975 -20.398 1.00 67.06 74 LEU A CA 1
ATOM 580 C C . LEU A 1 74 ? 13.190 -12.066 -19.284 1.00 67.06 74 LEU A C 1
ATOM 582 O O . LEU A 1 74 ? 13.957 -11.362 -18.627 1.00 67.06 74 LEU A O 1
ATOM 586 N N . ASN A 1 75 ? 11.883 -12.124 -19.014 1.00 66.06 75 ASN A N 1
ATOM 587 C CA . ASN A 1 75 ? 11.260 -11.310 -17.969 1.00 66.06 75 ASN A CA 1
ATOM 588 C C . ASN A 1 75 ? 11.699 -11.737 -16.563 1.00 66.06 75 ASN A C 1
ATOM 590 O O . ASN A 1 75 ? 11.721 -10.910 -15.651 1.00 66.06 75 ASN A O 1
ATOM 594 N N . LYS A 1 76 ? 12.088 -13.006 -16.373 1.00 68.25 76 LYS A N 1
ATOM 595 C CA . LYS A 1 76 ? 12.707 -13.471 -15.123 1.00 68.25 76 LYS A CA 1
ATOM 596 C C . LYS A 1 76 ? 14.097 -12.866 -14.931 1.00 68.25 76 LYS A C 1
ATOM 598 O O . LYS A 1 76 ? 14.381 -12.381 -13.842 1.00 68.25 76 LYS A O 1
ATOM 603 N N . ILE A 1 77 ? 14.928 -12.821 -15.974 1.00 72.00 77 ILE A N 1
ATOM 604 C CA . ILE A 1 77 ? 16.275 -12.225 -15.905 1.00 72.00 77 ILE A CA 1
ATOM 605 C C . ILE A 1 77 ? 16.188 -10.719 -15.621 1.00 72.00 77 ILE A C 1
ATOM 607 O O . ILE A 1 77 ? 16.859 -10.223 -14.715 1.00 72.00 77 ILE A O 1
ATOM 611 N N . GLY A 1 78 ? 15.306 -10.001 -16.325 1.00 70.44 78 GLY A N 1
ATOM 612 C CA . GLY A 1 78 ? 15.054 -8.581 -16.068 1.00 70.44 78 GLY A CA 1
ATOM 613 C C . GLY A 1 78 ? 14.549 -8.317 -14.646 1.00 70.44 78 GLY A C 1
ATOM 614 O O . GLY A 1 78 ? 15.019 -7.394 -13.981 1.00 70.44 78 GLY A O 1
ATOM 615 N N . ALA A 1 79 ? 13.653 -9.168 -14.133 1.00 68.94 79 ALA A N 1
ATOM 616 C CA . ALA A 1 79 ? 13.181 -9.076 -12.753 1.00 68.94 79 ALA A CA 1
ATOM 617 C C . ALA A 1 79 ? 14.305 -9.314 -11.731 1.00 68.94 79 ALA A C 1
ATOM 619 O O . ALA A 1 79 ? 14.383 -8.587 -10.743 1.00 68.94 79 ALA A O 1
ATOM 620 N N . VAL A 1 80 ? 15.201 -10.277 -11.975 1.00 68.06 80 VAL A N 1
ATOM 621 C CA . VAL A 1 80 ? 16.366 -10.540 -11.113 1.00 68.06 80 VAL A CA 1
ATOM 622 C C . VAL A 1 80 ? 17.319 -9.344 -11.102 1.00 68.06 80 VAL A C 1
ATOM 624 O O . VAL A 1 80 ? 17.695 -8.881 -10.028 1.00 68.06 80 VAL A O 1
ATOM 627 N N . LEU A 1 81 ? 17.646 -8.775 -12.267 1.00 70.50 81 LEU A N 1
ATOM 628 C CA . LEU A 1 81 ? 18.469 -7.562 -12.361 1.00 70.50 81 LEU A CA 1
ATOM 629 C C . LEU A 1 81 ? 17.833 -6.401 -11.589 1.00 70.50 81 LEU A C 1
ATOM 631 O O . LEU A 1 81 ? 18.499 -5.728 -10.805 1.00 70.50 81 LEU A O 1
ATOM 635 N N . PHE A 1 82 ? 16.524 -6.205 -11.738 1.00 69.69 82 PHE A N 1
ATOM 636 C CA . PHE A 1 82 ? 15.798 -5.160 -11.026 1.00 69.69 82 PHE A CA 1
ATOM 637 C C . PHE A 1 82 ? 15.789 -5.380 -9.506 1.00 69.69 82 PHE A C 1
ATOM 639 O O . PHE A 1 82 ? 15.945 -4.431 -8.736 1.00 69.69 82 PHE A O 1
ATOM 646 N N . GLN A 1 83 ? 15.651 -6.628 -9.053 1.00 68.44 83 GLN A N 1
ATOM 647 C CA . GLN A 1 83 ? 15.767 -6.973 -7.637 1.00 68.44 83 GLN A CA 1
ATOM 648 C C . GLN A 1 83 ? 17.171 -6.715 -7.086 1.00 68.44 83 GLN A C 1
ATOM 650 O O . GLN A 1 83 ? 17.280 -6.278 -5.944 1.00 68.44 83 GLN A O 1
ATOM 655 N N . LEU A 1 84 ? 18.225 -6.924 -7.877 1.00 69.25 84 LEU A N 1
ATOM 656 C CA . LEU A 1 84 ? 19.603 -6.643 -7.469 1.00 69.25 84 LEU A CA 1
ATOM 657 C C . LEU A 1 84 ? 19.875 -5.134 -7.385 1.00 69.25 84 LEU A C 1
ATOM 659 O O . LEU A 1 84 ? 20.341 -4.655 -6.353 1.00 69.25 84 LEU A O 1
ATOM 663 N N . PHE A 1 85 ? 19.516 -4.360 -8.413 1.00 74.69 85 PHE A N 1
ATOM 664 C CA . PHE A 1 85 ? 19.743 -2.907 -8.425 1.00 74.69 85 PHE A CA 1
ATOM 665 C C . PHE A 1 85 ? 18.850 -2.145 -7.438 1.00 74.69 85 PHE A C 1
ATOM 667 O O . PHE A 1 85 ? 19.259 -1.127 -6.879 1.00 74.69 85 PHE A O 1
ATOM 674 N N . PHE A 1 86 ? 17.636 -2.642 -7.183 1.00 74.50 86 PHE A N 1
ATOM 675 C CA . PHE A 1 86 ? 16.645 -1.979 -6.336 1.00 74.50 86 PHE A CA 1
ATOM 676 C C . PHE A 1 86 ? 16.224 -2.827 -5.131 1.00 74.50 86 PHE A C 1
ATOM 678 O O . PHE A 1 86 ? 15.075 -2.761 -4.684 1.00 74.50 86 PHE A O 1
ATOM 685 N N . GLN A 1 87 ? 17.154 -3.590 -4.554 1.00 75.38 87 GLN A N 1
ATOM 686 C CA . GLN A 1 87 ? 16.880 -4.557 -3.485 1.00 75.38 87 GLN A CA 1
ATOM 687 C C . GLN A 1 87 ? 16.120 -3.958 -2.297 1.00 75.38 87 GLN A C 1
ATOM 689 O O . GLN A 1 87 ? 15.127 -4.525 -1.836 1.00 75.38 87 GLN A O 1
ATOM 694 N N . LYS A 1 88 ? 16.530 -2.773 -1.823 1.00 72.62 88 LYS A N 1
ATOM 695 C CA . LYS A 1 88 ? 15.850 -2.087 -0.712 1.00 72.62 88 LYS A CA 1
ATOM 696 C C . LYS A 1 88 ? 14.411 -1.715 -1.072 1.00 72.62 88 LYS A C 1
ATOM 698 O O . LYS A 1 88 ? 13.513 -1.872 -0.247 1.00 72.62 88 LYS A O 1
ATOM 703 N N . MET A 1 89 ? 14.189 -1.261 -2.304 1.00 75.44 89 MET A N 1
ATOM 704 C CA . MET A 1 89 ? 12.855 -0.901 -2.766 1.00 75.44 89 MET A CA 1
ATOM 705 C C . MET A 1 89 ? 11.958 -2.127 -2.888 1.00 75.44 89 MET A C 1
ATOM 707 O O . MET A 1 89 ? 10.830 -2.123 -2.396 1.00 75.44 89 MET A O 1
ATOM 711 N N . MET A 1 90 ? 12.475 -3.189 -3.497 1.00 79.50 90 MET A N 1
ATOM 712 C CA . MET A 1 90 ? 11.761 -4.448 -3.654 1.00 79.50 90 MET A CA 1
ATOM 713 C C . MET A 1 90 ? 11.429 -5.080 -2.303 1.00 79.50 90 MET A C 1
ATOM 715 O O . MET A 1 90 ? 10.283 -5.453 -2.079 1.00 79.50 90 MET A O 1
ATOM 719 N N . SER A 1 91 ? 12.377 -5.103 -1.361 1.00 79.81 91 SER A N 1
ATOM 720 C CA . SER A 1 91 ? 12.152 -5.591 0.007 1.00 79.81 91 SER A CA 1
ATOM 721 C C . SER A 1 91 ? 10.981 -4.880 0.688 1.00 79.81 91 SER A C 1
ATOM 723 O O . SER A 1 91 ? 10.130 -5.526 1.295 1.00 79.81 91 SER A O 1
ATOM 725 N N . ASN A 1 92 ? 10.885 -3.559 0.534 1.00 77.06 92 ASN A N 1
ATOM 726 C CA . ASN A 1 92 ? 9.782 -2.778 1.085 1.00 77.06 92 ASN A CA 1
ATOM 727 C C . ASN A 1 92 ? 8.438 -3.118 0.423 1.00 77.06 92 ASN A C 1
ATOM 729 O O . ASN A 1 92 ? 7.468 -3.339 1.141 1.00 77.06 92 ASN A O 1
ATOM 733 N N . LYS A 1 93 ? 8.388 -3.244 -0.913 1.00 80.81 93 LYS A N 1
ATOM 734 C CA . LYS A 1 93 ? 7.162 -3.655 -1.625 1.00 80.81 93 LYS A CA 1
ATOM 735 C C . LYS A 1 93 ? 6.695 -5.049 -1.189 1.00 80.81 93 LYS A C 1
ATOM 737 O O . LYS A 1 93 ? 5.510 -5.265 -0.971 1.00 80.81 93 LYS A O 1
ATOM 742 N N . TYR A 1 94 ? 7.625 -5.991 -1.014 1.00 84.44 94 TYR A N 1
ATOM 743 C CA . TYR A 1 94 ? 7.300 -7.336 -0.531 1.00 84.44 94 TYR A CA 1
ATOM 744 C C . TYR A 1 94 ? 6.833 -7.349 0.922 1.00 84.44 94 TYR A C 1
ATOM 746 O O . TYR A 1 94 ? 5.970 -8.151 1.268 1.00 84.44 94 TYR A O 1
ATOM 754 N N . LYS A 1 95 ? 7.390 -6.488 1.782 1.00 80.88 95 LYS A N 1
ATOM 755 C CA . LYS A 1 95 ? 6.876 -6.316 3.146 1.00 80.88 95 LYS A CA 1
ATOM 756 C C . LYS A 1 95 ? 5.433 -5.834 3.096 1.00 80.88 95 LYS A C 1
ATOM 758 O O . LYS A 1 95 ? 4.590 -6.470 3.701 1.00 80.88 95 LYS A O 1
ATOM 763 N N . GLU A 1 96 ? 5.150 -4.792 2.324 1.00 79.94 96 GLU A N 1
ATOM 764 C CA . GLU A 1 96 ? 3.805 -4.233 2.181 1.00 79.94 96 GLU A CA 1
ATOM 765 C C . GLU A 1 96 ? 2.787 -5.264 1.673 1.00 79.94 96 GLU A C 1
ATOM 767 O O . GLU A 1 96 ? 1.745 -5.471 2.294 1.00 79.94 96 GLU A O 1
ATOM 772 N N . LEU A 1 97 ? 3.143 -5.998 0.615 1.00 85.06 97 LEU A N 1
ATOM 773 C CA . LEU A 1 97 ? 2.333 -7.099 0.098 1.00 85.06 97 LEU A CA 1
ATOM 774 C C . LEU A 1 97 ? 2.090 -8.180 1.158 1.00 85.06 97 LEU A C 1
ATOM 776 O O . LEU A 1 97 ? 0.964 -8.650 1.292 1.00 85.06 97 LEU A O 1
ATOM 780 N N . ARG A 1 98 ? 3.118 -8.576 1.922 1.00 84.44 98 ARG A N 1
ATOM 781 C CA . ARG A 1 98 ? 2.946 -9.576 2.983 1.00 84.44 98 ARG A CA 1
ATOM 782 C C . ARG A 1 98 ? 1.965 -9.107 4.047 1.00 84.44 98 ARG A C 1
ATOM 784 O O . ARG A 1 98 ? 1.187 -9.925 4.514 1.00 84.44 98 ARG A O 1
ATOM 791 N N . LEU A 1 99 ? 1.985 -7.836 4.427 1.00 79.44 99 LEU A N 1
ATOM 792 C CA . LEU A 1 99 ? 1.071 -7.320 5.447 1.00 79.44 99 LEU A CA 1
ATOM 793 C C . LEU A 1 99 ? -0.379 -7.371 4.962 1.00 79.44 99 LEU A C 1
ATOM 795 O O . LEU A 1 99 ? -1.240 -7.875 5.677 1.00 79.44 99 LEU A O 1
ATOM 799 N N . LEU A 1 100 ? -0.625 -7.010 3.698 1.00 81.50 100 LEU A N 1
ATOM 800 C CA . LEU A 1 100 ? -1.937 -7.191 3.071 1.00 81.50 100 LEU A CA 1
ATOM 801 C C . LEU A 1 100 ? -2.355 -8.668 3.023 1.00 81.50 100 LEU A C 1
ATOM 803 O O . LEU A 1 100 ? -3.461 -9.005 3.437 1.00 81.50 100 LEU A O 1
ATOM 807 N N . GLN A 1 101 ? -1.459 -9.567 2.608 1.00 85.81 101 GLN A N 1
ATOM 808 C CA . GLN A 1 101 ? -1.730 -11.010 2.542 1.00 85.81 101 GLN A CA 1
ATOM 809 C C . GLN A 1 101 ? -2.074 -11.647 3.898 1.00 85.81 101 GLN A C 1
ATOM 811 O O . GLN A 1 101 ? -2.778 -12.651 3.916 1.00 85.81 101 GLN A O 1
ATOM 816 N N . HIS A 1 102 ? -1.576 -11.098 5.011 1.00 82.88 102 HIS A N 1
ATOM 817 C CA . HIS A 1 102 ? -1.876 -11.585 6.365 1.00 82.88 102 HIS A CA 1
ATOM 818 C C . HIS A 1 102 ? -3.018 -10.814 7.049 1.00 82.88 102 HIS A C 1
ATOM 820 O O . HIS A 1 102 ? -3.376 -11.130 8.183 1.00 82.88 102 HIS A O 1
ATOM 826 N N . SER A 1 103 ? -3.579 -9.801 6.389 1.00 77.44 103 SER A N 1
ATOM 827 C CA . SER A 1 103 ? -4.699 -9.014 6.903 1.00 77.44 103 SER A CA 1
ATOM 828 C C . SER A 1 103 ? -6.051 -9.604 6.481 1.00 77.44 103 SER A C 1
ATOM 830 O O . SER A 1 103 ? -6.142 -10.342 5.504 1.00 77.44 103 SER A O 1
ATOM 832 N N . ALA A 1 104 ? -7.114 -9.253 7.210 1.00 81.00 104 ALA A N 1
ATOM 833 C CA . ALA A 1 104 ? -8.488 -9.656 6.890 1.00 81.00 104 ALA A CA 1
ATOM 834 C C . ALA A 1 104 ? -9.211 -8.684 5.931 1.00 81.00 104 ALA A C 1
ATOM 836 O O . ALA A 1 104 ? -10.391 -8.872 5.646 1.00 81.00 104 ALA A O 1
ATOM 837 N N . ILE A 1 105 ? -8.538 -7.620 5.476 1.00 83.56 105 ILE A N 1
ATOM 838 C CA . ILE A 1 105 ? -9.136 -6.603 4.603 1.00 83.56 105 ILE A CA 1
ATOM 839 C C . ILE A 1 105 ? -9.282 -7.143 3.177 1.00 83.56 105 ILE A C 1
ATOM 841 O O . ILE A 1 105 ? -8.432 -7.899 2.709 1.00 83.56 105 ILE A O 1
ATOM 845 N N . ASP A 1 106 ? -10.323 -6.731 2.454 1.00 89.25 106 ASP A N 1
ATOM 846 C CA . ASP A 1 106 ? -10.384 -6.984 1.015 1.00 89.25 106 ASP A CA 1
ATOM 847 C C . ASP A 1 106 ? -9.374 -6.066 0.315 1.00 89.25 106 ASP A C 1
ATOM 849 O O . ASP A 1 106 ? -9.468 -4.837 0.390 1.00 89.25 106 ASP A O 1
ATOM 853 N N . TRP A 1 107 ? -8.382 -6.648 -0.355 1.00 90.31 107 TRP A N 1
ATOM 854 C CA . TRP A 1 107 ? -7.292 -5.894 -0.960 1.00 90.31 107 TRP A CA 1
ATOM 855 C C . TRP A 1 107 ? -7.110 -6.175 -2.448 1.00 90.31 107 TRP A C 1
ATOM 857 O O . TRP A 1 107 ? -7.465 -7.215 -2.999 1.00 90.31 107 TRP A O 1
ATOM 867 N N . THR A 1 108 ? -6.521 -5.210 -3.145 1.00 92.38 108 THR A N 1
ATOM 868 C CA . THR A 1 108 ? -6.062 -5.379 -4.524 1.00 92.38 108 THR A CA 1
ATOM 869 C C . THR A 1 108 ? -4.760 -4.635 -4.727 1.00 92.38 108 THR A C 1
ATOM 871 O O . THR A 1 108 ? -4.620 -3.485 -4.319 1.00 92.38 108 THR A O 1
ATOM 874 N N . VAL A 1 109 ? -3.807 -5.295 -5.383 1.00 90.44 109 VAL A N 1
ATOM 875 C CA . VAL A 1 109 ? -2.543 -4.68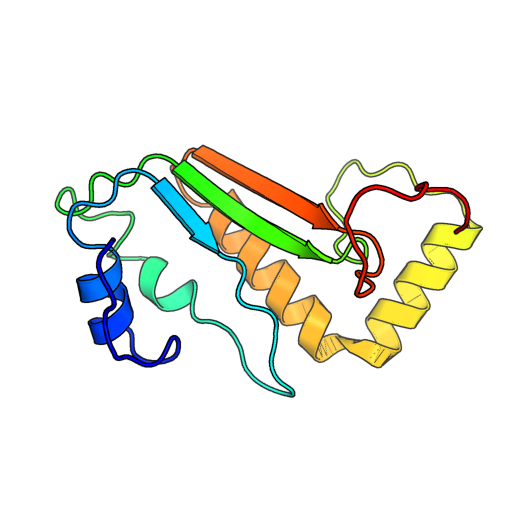2 -5.790 1.00 90.44 109 VAL A CA 1
ATOM 876 C C . VAL A 1 109 ? -2.595 -4.400 -7.284 1.00 90.44 109 VAL A C 1
ATOM 878 O O . VAL A 1 109 ? -2.610 -5.321 -8.100 1.00 90.44 109 VAL A O 1
ATOM 881 N N . VAL A 1 110 ? -2.609 -3.121 -7.644 1.00 91.56 110 VAL A N 1
ATOM 882 C CA . VAL A 1 110 ? -2.552 -2.659 -9.030 1.00 91.56 110 VAL A CA 1
ATOM 883 C C . VAL A 1 110 ? -1.087 -2.521 -9.420 1.00 91.56 110 VAL A C 1
ATOM 885 O O . VAL A 1 110 ? -0.358 -1.718 -8.844 1.00 91.56 110 VAL A O 1
ATOM 888 N N . ARG A 1 111 ? -0.641 -3.324 -10.387 1.00 88.25 111 ARG A N 1
ATOM 889 C CA . ARG A 1 111 ? 0.750 -3.355 -10.856 1.00 88.25 111 ARG A CA 1
ATOM 890 C C . ARG A 1 111 ? 0.876 -2.571 -12.155 1.00 88.25 111 ARG A C 1
ATOM 892 O O . ARG A 1 111 ? 0.488 -3.062 -13.209 1.00 88.25 111 ARG A O 1
ATOM 899 N N . LEU A 1 112 ? 1.410 -1.359 -12.070 1.00 86.12 112 LEU A N 1
ATOM 900 C CA . LEU A 1 112 ? 1.544 -0.468 -13.219 1.00 86.12 112 LEU A CA 1
ATOM 901 C C . LEU A 1 112 ? 2.827 -0.755 -14.017 1.00 86.12 112 LEU A C 1
ATOM 903 O O . LEU A 1 112 ? 3.862 -1.047 -13.407 1.00 86.12 112 LEU A O 1
ATOM 907 N N . PRO A 1 113 ? 2.807 -0.632 -15.358 1.00 81.44 113 PRO A N 1
ATOM 908 C CA . PRO A 1 113 ? 4.034 -0.516 -16.145 1.00 81.44 113 PRO A CA 1
ATOM 909 C C . PRO A 1 113 ? 4.762 0.800 -15.806 1.00 81.44 113 PRO A C 1
ATOM 911 O O . PRO A 1 113 ? 4.382 1.522 -14.880 1.00 81.44 113 PRO A O 1
ATOM 914 N N . PHE A 1 114 ? 5.828 1.128 -16.537 1.00 80.38 114 PHE A N 1
ATOM 915 C CA . PHE A 1 114 ? 6.431 2.455 -16.415 1.00 80.38 114 PHE A CA 1
ATOM 916 C C . PHE A 1 114 ? 5.384 3.532 -16.721 1.00 80.38 114 PHE A C 1
ATOM 918 O O . PHE A 1 114 ? 4.759 3.520 -17.779 1.00 80.38 114 PHE A O 1
ATOM 925 N N . VAL A 1 115 ? 5.179 4.433 -15.760 1.00 81.88 115 VAL A N 1
ATOM 926 C CA . VAL A 1 115 ? 4.242 5.550 -15.883 1.00 81.88 115 VAL A CA 1
ATOM 927 C C . VAL A 1 115 ? 4.976 6.709 -16.543 1.00 81.88 115 VAL A C 1
ATOM 929 O O . VAL A 1 115 ? 6.055 7.095 -16.093 1.00 81.88 115 VAL A O 1
ATOM 932 N N . VAL A 1 116 ? 4.379 7.246 -17.600 1.00 83.00 116 VAL A N 1
ATOM 933 C CA . VAL A 1 116 ? 4.857 8.423 -18.327 1.00 83.00 116 VAL A CA 1
ATOM 934 C C . VAL A 1 116 ? 3.797 9.515 -18.255 1.00 83.00 116 VAL A C 1
ATOM 936 O O . VAL A 1 116 ? 2.605 9.222 -18.150 1.00 83.00 116 VAL A O 1
ATOM 939 N N . GLU A 1 117 ? 4.229 10.770 -18.273 1.00 85.69 117 GLU A N 1
ATOM 940 C CA . GLU A 1 117 ? 3.313 11.906 -18.340 1.00 85.69 117 GLU A CA 1
ATOM 941 C C . GLU A 1 117 ? 2.661 11.968 -19.728 1.00 85.69 117 GLU A C 1
ATOM 943 O O . GLU A 1 117 ? 3.322 11.757 -20.745 1.00 85.69 117 GLU A O 1
ATOM 948 N N . GLY A 1 118 ? 1.353 12.215 -19.778 1.00 84.19 118 GLY A N 1
ATOM 949 C CA . GLY A 1 118 ? 0.597 12.256 -21.026 1.00 84.19 118 GLY A CA 1
ATOM 950 C C . GLY A 1 118 ? -0.885 12.536 -20.796 1.00 84.19 118 GLY A C 1
ATOM 951 O O . GLY A 1 118 ? -1.362 12.556 -19.664 1.00 84.19 118 GLY A O 1
ATOM 952 N N . THR A 1 119 ? -1.635 12.729 -21.881 1.00 81.75 119 THR A N 1
ATOM 953 C CA . THR A 1 119 ? -3.071 13.072 -21.847 1.00 81.75 119 THR A CA 1
ATOM 954 C C . THR A 1 119 ? -3.985 11.882 -21.533 1.00 81.75 119 THR A C 1
ATOM 956 O O . THR A 1 119 ? -5.200 12.040 -21.466 1.00 81.75 119 THR A O 1
ATOM 959 N N . GLY A 1 120 ? -3.421 10.682 -21.352 1.00 66.81 120 GLY A N 1
ATOM 960 C CA . GLY A 1 120 ? -4.165 9.448 -21.074 1.00 66.81 120 GLY A CA 1
ATOM 961 C C . GLY A 1 120 ? -4.876 8.836 -22.288 1.00 66.81 120 GLY A C 1
ATOM 962 O O . GLY A 1 120 ? -5.553 7.824 -22.129 1.00 66.81 120 GLY A O 1
ATOM 963 N N . ILE A 1 121 ? -4.723 9.420 -23.485 1.00 61.12 121 ILE A N 1
ATOM 964 C CA . ILE A 1 121 ? -5.471 9.036 -24.699 1.00 61.12 121 ILE A CA 1
ATOM 965 C C . ILE A 1 121 ? -4.601 8.257 -25.711 1.00 61.12 121 ILE A C 1
ATOM 967 O O . ILE A 1 121 ? -5.131 7.613 -26.614 1.00 61.12 121 ILE A O 1
ATOM 971 N N . GLU A 1 122 ? -3.275 8.202 -25.543 1.00 54.47 122 GLU A N 1
ATOM 972 C CA . GLU A 1 122 ? -2.384 7.548 -26.513 1.00 54.47 122 GLU A CA 1
ATOM 973 C C . GLU A 1 122 ? -1.744 6.244 -26.005 1.00 54.47 122 GLU A C 1
ATOM 975 O O . GLU A 1 122 ? -0.876 6.218 -25.140 1.00 54.47 122 GLU A O 1
ATOM 980 N N . GLN A 1 123 ? -2.243 5.155 -26.598 1.00 47.56 123 GLN A N 1
ATOM 981 C CA . GLN A 1 123 ? -1.664 3.829 -26.847 1.00 47.56 123 GLN A CA 1
ATOM 982 C C . GLN A 1 123 ? -0.667 3.251 -25.828 1.00 47.56 123 GLN A C 1
ATOM 984 O O . GLN A 1 123 ? 0.536 3.502 -25.869 1.00 47.56 123 GLN A O 1
ATOM 989 N N . SER A 1 124 ? -1.141 2.240 -25.093 1.00 47.22 124 SER A N 1
ATOM 990 C CA . SER A 1 124 ? -0.313 1.139 -24.593 1.00 47.22 124 SER A CA 1
ATOM 991 C C . SER A 1 124 ? 0.235 0.305 -25.768 1.00 47.22 124 SER A C 1
ATOM 993 O O . SER A 1 124 ? -0.181 -0.829 -26.010 1.00 47.22 124 SER A O 1
ATOM 995 N N . LYS A 1 125 ? 1.146 0.869 -26.560 1.00 48.84 125 LYS A N 1
ATOM 996 C CA . LYS A 1 125 ? 1.988 0.111 -27.485 1.00 48.84 125 LYS A CA 1
ATOM 997 C C . LYS A 1 125 ? 3.440 0.412 -27.155 1.00 48.84 125 LYS A C 1
ATOM 999 O O . LYS A 1 125 ? 3.865 1.554 -27.253 1.00 48.84 125 LYS A O 1
ATOM 1004 N N . ARG A 1 126 ? 4.176 -0.670 -26.879 1.00 45.69 126 ARG A N 1
ATOM 1005 C CA . ARG A 1 126 ? 5.618 -0.782 -26.596 1.00 45.69 126 ARG A CA 1
ATOM 1006 C C . ARG A 1 126 ? 6.005 -0.706 -25.119 1.00 45.69 126 ARG A C 1
ATOM 1008 O O . ARG A 1 126 ? 6.374 0.342 -24.605 1.00 45.69 126 ARG A O 1
ATOM 1015 N N . MET A 1 127 ? 6.049 -1.886 -24.506 1.00 37.56 127 MET A N 1
ATOM 1016 C CA . MET A 1 127 ? 7.305 -2.441 -23.992 1.00 37.56 127 MET A CA 1
ATOM 1017 C C . MET A 1 127 ? 7.399 -3.910 -24.382 1.00 37.56 127 MET A C 1
ATOM 1019 O O . MET A 1 127 ? 6.336 -4.569 -24.378 1.00 37.56 127 MET A O 1
#

InterPro domains:
  IPR016040 NAD(P)-binding domain [PF13460] (2-118)
  IPR036291 NAD(P)-binding domain superfamily [SSF51735] (2-118)

Secondary structure (DSSP, 8-state):
-------TT-HHHHHHHTTT-SEEEE-----TT----GGGGTTTTTTSTT----EEEEEEETT---TT----HHHHHHHHHHHHHTHHHHHHHHHHHHHHHTSSSEEEEEEE-----S-S-S-----

Radius of gyration: 16.48 Å; chains: 1; bounding box: 34×36×44 Å

pLDDT: mean 74.18, std 14.22, range [37.56, 92.75]

Sequence (127 aa):
MEIIKGDARNCYAIQELLQGCQAVINAVGQLKKRVLHIQCLDKSYFKSNEYKIKRYILISGGSLDIKGDQKSILNKIGAVLFQLFFQKMMSNKYKELRLLQHSAIDWTVVRLPFVVEGTGIEQSKRM

Organism: NCBI:txid580165